Protein AF-I1BHI5-F1 (afdb_monomer_lite)

Organism: Rhizopus delemar (strain RA 99-880 / ATCC MYA-4621 / FGSC 9543 / NRRL 43880) (NCBI:txid246409)

Foldseek 3Di:
DLVVCVVPDPFPAKAWFWLDDPPDDLVPTPPDDDCVVVVDPPHPYYSVVVVVVVVPDPDDKDKDWDFDQPPPDDPDDDDDDRRTRTTMITTD

pLDDT: mean 70.93, std 18.88, range [28.53, 93.12]

Structure (mmCIF, N/CA/C/O backbone):
data_AF-I1BHI5-F1
#
_entry.id   AF-I1BHI5-F1
#
loop_
_atom_site.group_PDB
_atom_site.id
_atom_site.type_symbol
_atom_site.label_atom_id
_atom_site.label_alt_id
_atom_site.label_comp_id
_atom_site.label_asym_id
_atom_site.label_entity_id
_atom_site.label_seq_id
_atom_site.pdbx_PDB_ins_code
_atom_site.Cartn_x
_atom_site.Cartn_y
_atom_site.Cartn_z
_atom_site.occupancy
_atom_site.B_iso_or_equiv
_atom_site.auth_seq_id
_atom_site.auth_comp_id
_atom_site.auth_asym_id
_atom_site.auth_atom_id
_atom_site.pdbx_PDB_model_num
ATOM 1 N N . MET A 1 1 ? -3.855 -7.583 -13.563 1.00 72.31 1 MET A N 1
ATOM 2 C CA . MET A 1 1 ? -3.907 -8.149 -12.196 1.00 72.31 1 MET A CA 1
ATOM 3 C C . MET A 1 1 ? -4.953 -7.439 -11.345 1.00 72.31 1 MET A C 1
ATOM 5 O O . MET A 1 1 ? -5.901 -8.099 -10.948 1.00 72.31 1 MET A O 1
ATOM 9 N N . ILE A 1 2 ? -4.841 -6.118 -11.159 1.00 76.56 2 ILE A N 1
ATOM 10 C CA . ILE A 1 2 ? -5.765 -5.285 -10.359 1.00 76.56 2 ILE A CA 1
ATOM 11 C C . ILE A 1 2 ? -7.244 -5.519 -10.705 1.00 76.56 2 ILE A C 1
ATOM 13 O O . ILE A 1 2 ? -8.026 -5.839 -9.823 1.00 76.56 2 ILE A O 1
AT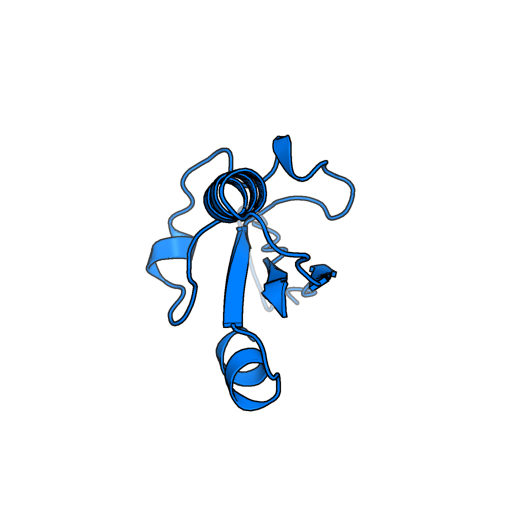OM 17 N N . ASN A 1 3 ? -7.616 -5.490 -11.990 1.00 80.81 3 ASN A N 1
ATOM 18 C CA . ASN A 1 3 ? -9.012 -5.716 -12.407 1.00 80.81 3 ASN A CA 1
ATOM 19 C C . ASN A 1 3 ? -9.559 -7.098 -12.011 1.00 80.81 3 ASN A C 1
ATOM 21 O O . ASN A 1 3 ? -10.719 -7.217 -11.629 1.00 80.81 3 ASN A O 1
ATOM 25 N N . ASN A 1 4 ? -8.724 -8.142 -12.076 1.00 78.50 4 ASN A N 1
ATOM 26 C CA . ASN A 1 4 ? -9.138 -9.486 -11.670 1.00 78.50 4 ASN A CA 1
ATOM 27 C C . ASN A 1 4 ? -9.335 -9.566 -10.155 1.00 78.50 4 ASN A C 1
ATOM 29 O O . ASN A 1 4 ? -10.251 -10.252 -9.711 1.00 78.50 4 ASN A O 1
ATOM 33 N N . LEU A 1 5 ? -8.504 -8.860 -9.388 1.00 73.31 5 LEU A N 1
ATOM 34 C CA . LEU A 1 5 ? -8.658 -8.726 -7.943 1.00 73.31 5 LEU A CA 1
ATOM 35 C C . LEU A 1 5 ? -9.954 -8.004 -7.594 1.00 73.31 5 LEU A C 1
ATOM 37 O O . LEU A 1 5 ? -10.822 -8.626 -6.997 1.00 73.31 5 LEU A O 1
ATOM 41 N N . ARG A 1 6 ? -10.191 -6.818 -8.161 1.00 78.38 6 ARG A N 1
ATOM 42 C CA . ARG A 1 6 ? -11.460 -6.078 -8.019 1.00 78.38 6 ARG A CA 1
ATOM 43 C C . ARG A 1 6 ? -12.683 -6.934 -8.300 1.00 78.38 6 ARG A C 1
ATOM 45 O O . ARG A 1 6 ? -13.662 -6.877 -7.571 1.00 78.38 6 ARG A O 1
ATOM 52 N N . SER A 1 7 ? -12.628 -7.747 -9.353 1.00 82.25 7 SER A N 1
ATOM 53 C CA . SER A 1 7 ? -13.760 -8.591 -9.741 1.00 82.25 7 SER A CA 1
ATOM 54 C C . SER A 1 7 ? -13.999 -9.801 -8.829 1.00 82.25 7 SER A C 1
ATOM 56 O O . SER A 1 7 ? -15.071 -10.399 -8.895 1.00 82.25 7 SER A O 1
ATOM 58 N N . ARG A 1 8 ? -13.006 -10.213 -8.030 1.00 80.31 8 ARG A N 1
ATOM 59 C CA . ARG A 1 8 ? -13.026 -11.476 -7.269 1.00 80.31 8 ARG A CA 1
ATOM 60 C C . ARG A 1 8 ? -12.862 -11.302 -5.762 1.00 80.31 8 ARG A C 1
ATOM 62 O O . ARG A 1 8 ? -13.131 -12.254 -5.032 1.00 80.31 8 ARG A O 1
ATOM 69 N N . SER A 1 9 ? -12.430 -10.138 -5.305 1.00 73.25 9 SER A N 1
ATOM 70 C CA . SER A 1 9 ? -12.340 -9.793 -3.891 1.00 73.25 9 SER A CA 1
ATOM 71 C C . SER A 1 9 ? -13.532 -8.971 -3.438 1.00 73.25 9 SER A C 1
ATOM 73 O O . SER A 1 9 ? -14.199 -8.310 -4.228 1.00 73.25 9 SER A O 1
ATOM 75 N N . LEU A 1 10 ? -13.699 -8.906 -2.122 1.00 78.38 10 LEU A N 1
ATOM 76 C CA . LEU A 1 10 ? -14.559 -7.936 -1.446 1.00 78.38 10 LEU A CA 1
ATOM 77 C C . LEU A 1 10 ? -13.785 -6.671 -1.033 1.00 78.38 10 LEU A C 1
ATOM 79 O O . LEU A 1 10 ? -14.104 -6.048 -0.029 1.00 78.38 10 LEU A O 1
ATOM 83 N N . GLU A 1 11 ? -12.721 -6.329 -1.759 1.00 75.50 11 GLU A N 1
ATOM 84 C CA . GLU A 1 11 ? -11.823 -5.229 -1.406 1.00 75.50 11 GLU A CA 1
ATOM 85 C C . GLU A 1 11 ? -12.515 -3.866 -1.482 1.00 75.50 11 GLU A C 1
ATOM 87 O O . GLU A 1 11 ? -13.123 -3.501 -2.491 1.00 75.50 11 GLU A O 1
ATOM 92 N N . THR A 1 12 ? -12.364 -3.077 -0.422 1.00 83.94 12 THR A N 1
ATOM 93 C CA . THR A 1 12 ? -12.879 -1.707 -0.396 1.00 83.94 12 THR A CA 1
ATOM 94 C C . THR A 1 12 ? -11.915 -0.776 -1.124 1.00 83.94 12 THR A C 1
ATOM 96 O O . THR A 1 12 ? -12.338 0.138 -1.835 1.00 83.94 12 THR A O 1
ATOM 99 N N . ARG A 1 13 ? -10.604 -1.005 -0.953 1.00 85.69 13 ARG A N 1
ATOM 100 C CA . ARG A 1 13 ? -9.541 -0.171 -1.522 1.00 85.69 13 ARG A CA 1
ATOM 101 C C . ARG A 1 13 ? -8.352 -0.996 -2.011 1.00 85.69 13 ARG A C 1
ATOM 103 O O . ARG A 1 13 ? -8.007 -2.012 -1.408 1.00 85.69 13 ARG A O 1
ATOM 110 N N . VAL A 1 14 ? -7.715 -0.518 -3.075 1.00 86.19 14 VAL A N 1
ATOM 111 C CA . VAL A 1 14 ? -6.574 -1.140 -3.748 1.00 86.19 14 VAL A CA 1
ATOM 112 C C . VAL A 1 14 ? -5.448 -0.134 -3.882 1.00 86.19 14 VAL A C 1
ATOM 114 O O . VAL A 1 14 ? -5.564 0.844 -4.617 1.00 86.19 14 VAL A O 1
ATOM 117 N N . TYR A 1 15 ? -4.332 -0.420 -3.226 1.00 87.31 15 TYR A N 1
ATOM 118 C CA . TYR A 1 15 ? -3.128 0.396 -3.302 1.00 87.31 15 TYR A CA 1
ATOM 119 C C . TYR A 1 15 ? -2.002 -0.375 -3.966 1.00 87.31 15 TYR A C 1
ATOM 121 O O . TYR A 1 15 ? -1.898 -1.594 -3.813 1.00 87.31 15 TYR A O 1
ATOM 129 N N . VAL A 1 16 ? -1.148 0.329 -4.705 1.00 83.81 16 VAL A N 1
ATOM 130 C CA . VAL A 1 16 ? -0.055 -0.299 -5.450 1.00 83.81 16 VAL A CA 1
ATOM 131 C C . VAL A 1 16 ? 1.286 0.287 -5.043 1.00 83.81 16 VAL A C 1
ATOM 133 O O . VAL A 1 16 ? 1.444 1.487 -4.854 1.00 83.81 16 VAL A O 1
ATOM 136 N N . SER A 1 17 ? 2.283 -0.580 -4.933 1.00 81.62 17 SER A N 1
ATOM 137 C CA . SER A 1 17 ? 3.679 -0.176 -4.911 1.00 81.62 17 SER A CA 1
ATOM 138 C C . SER A 1 17 ? 4.349 -0.606 -6.202 1.00 81.62 17 SER A C 1
ATOM 140 O O . SER A 1 17 ? 4.387 -1.800 -6.492 1.00 81.62 17 SER A O 1
ATOM 142 N N . ALA A 1 18 ? 4.880 0.348 -6.962 1.00 76.12 18 ALA A N 1
ATOM 143 C CA . ALA A 1 18 ? 5.733 0.063 -8.104 1.00 76.12 18 ALA A CA 1
ATOM 144 C C . ALA A 1 18 ? 7.201 -0.086 -7.675 1.00 76.12 18 ALA A C 1
ATOM 146 O O . ALA A 1 18 ? 7.695 0.650 -6.814 1.00 76.12 18 ALA A O 1
ATOM 147 N N . CYS A 1 19 ? 7.911 -1.012 -8.329 1.00 69.25 19 CYS A N 1
ATOM 148 C CA . CYS A 1 19 ? 9.378 -1.104 -8.331 1.00 69.25 19 CYS A CA 1
ATOM 149 C C . CYS A 1 19 ? 10.020 -1.164 -6.932 1.00 69.25 19 CYS A C 1
ATOM 151 O O . CYS A 1 19 ? 11.130 -0.670 -6.723 1.00 69.25 19 CYS A O 1
ATOM 153 N N . SER A 1 20 ? 9.323 -1.766 -5.969 1.00 70.25 20 SER A N 1
ATOM 154 C CA . SER A 1 20 ? 9.772 -1.894 -4.584 1.00 70.25 20 SER A CA 1
ATOM 155 C C . SER A 1 20 ? 9.904 -3.362 -4.226 1.00 70.25 20 SER A C 1
ATOM 157 O O . SER A 1 20 ? 8.999 -4.131 -4.522 1.00 70.25 20 SER A O 1
ATOM 159 N N . ARG A 1 21 ? 11.006 -3.739 -3.569 1.00 74.06 21 ARG A N 1
ATOM 160 C CA . ARG A 1 21 ? 11.219 -5.125 -3.136 1.00 74.06 21 ARG A CA 1
ATOM 161 C C . ARG A 1 21 ? 10.199 -5.492 -2.063 1.00 74.06 21 ARG A C 1
ATOM 163 O O . ARG A 1 21 ? 9.947 -4.686 -1.166 1.00 74.06 21 ARG A O 1
ATOM 170 N N . SER A 1 22 ? 9.709 -6.727 -2.069 1.00 71.44 22 SER A N 1
ATOM 171 C CA . SER A 1 22 ? 8.876 -7.255 -0.971 1.00 71.44 22 SER A CA 1
ATOM 172 C C . SER A 1 22 ? 9.548 -7.162 0.411 1.00 71.44 22 SER A C 1
ATOM 174 O O . SER A 1 22 ? 8.873 -7.046 1.430 1.00 71.44 22 SER A O 1
ATOM 176 N N . SER A 1 23 ? 10.885 -7.140 0.463 1.00 78.62 23 SER A N 1
ATOM 177 C CA . SER A 1 23 ? 11.658 -6.941 1.695 1.00 78.62 23 SER A CA 1
ATOM 178 C C . SER A 1 23 ? 11.765 -5.477 2.145 1.00 78.62 23 SER A C 1
ATOM 180 O O . SER A 1 23 ? 12.249 -5.217 3.242 1.00 78.62 23 SER A O 1
ATOM 182 N N . THR A 1 24 ? 11.391 -4.510 1.302 1.00 79.31 24 THR A N 1
ATOM 183 C CA . THR A 1 24 ? 11.446 -3.079 1.636 1.00 79.31 24 THR A CA 1
ATOM 184 C C . THR A 1 24 ? 10.289 -2.726 2.582 1.00 79.31 24 THR A C 1
ATOM 186 O O . THR A 1 24 ? 9.147 -3.088 2.278 1.00 79.31 24 THR A O 1
ATOM 189 N N . PRO A 1 25 ? 10.524 -2.015 3.702 1.00 84.81 25 PRO A N 1
ATOM 190 C CA . PRO A 1 25 ? 9.456 -1.555 4.594 1.00 84.81 25 PRO A CA 1
ATOM 191 C C . PRO A 1 25 ? 8.434 -0.670 3.870 1.00 84.81 25 PRO A C 1
ATOM 193 O O . PRO A 1 25 ? 8.816 0.128 3.018 1.00 84.81 25 PRO A O 1
ATOM 196 N N . PHE A 1 26 ? 7.143 -0.759 4.216 1.00 83.88 26 PHE A N 1
ATOM 197 C CA . PHE A 1 26 ? 6.076 0.005 3.542 1.00 83.88 26 PHE A CA 1
ATOM 198 C C . PHE A 1 26 ? 6.321 1.518 3.524 1.00 83.88 26 PHE A C 1
ATOM 200 O O . PHE A 1 26 ? 6.018 2.176 2.536 1.00 83.88 26 PHE A O 1
ATOM 207 N N . GLN A 1 27 ? 6.912 2.059 4.586 1.00 86.75 27 GLN A N 1
ATOM 208 C CA . GLN A 1 27 ? 7.243 3.477 4.727 1.00 86.75 27 GLN A CA 1
ATOM 209 C C . GLN A 1 27 ? 8.218 3.963 3.648 1.00 86.75 27 GLN A C 1
ATOM 211 O O . GLN A 1 27 ? 8.184 5.129 3.267 1.00 86.75 27 GLN A O 1
ATOM 216 N N . GLU A 1 28 ? 9.063 3.066 3.140 1.00 84.38 28 GLU A N 1
ATOM 217 C CA . GLU A 1 28 ? 10.082 3.360 2.132 1.00 84.38 28 GLU A CA 1
ATOM 218 C C . GLU A 1 28 ? 9.607 3.060 0.699 1.00 84.38 28 GLU A C 1
ATOM 220 O O . GLU A 1 28 ? 10.307 3.352 -0.272 1.00 84.38 28 GLU A O 1
ATOM 225 N N . ARG A 1 29 ? 8.412 2.477 0.545 1.00 83.50 29 ARG A N 1
ATOM 226 C CA . ARG A 1 29 ? 7.825 2.115 -0.750 1.00 83.50 29 ARG A CA 1
ATOM 227 C C . ARG A 1 29 ? 7.088 3.299 -1.377 1.00 83.50 29 ARG A C 1
ATOM 229 O O . ARG A 1 29 ? 6.455 4.078 -0.676 1.00 83.50 29 ARG A O 1
ATOM 236 N N . GLY A 1 30 ? 7.115 3.421 -2.705 1.00 73.69 30 GLY A N 1
ATOM 237 C CA . GLY A 1 30 ? 6.356 4.469 -3.410 1.00 73.69 30 GLY A CA 1
ATOM 238 C C . GLY A 1 30 ? 6.890 5.898 -3.224 1.00 73.69 30 GLY A C 1
ATOM 239 O O . GLY A 1 30 ? 6.196 6.853 -3.523 1.00 73.69 30 GLY A O 1
ATOM 240 N N . LEU A 1 31 ? 8.137 6.075 -2.770 1.00 73.50 31 LEU A N 1
ATOM 241 C CA . LEU A 1 31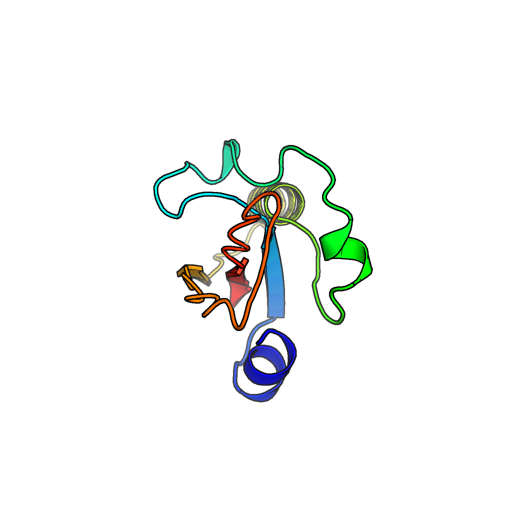 ? 8.741 7.405 -2.573 1.00 73.50 31 LEU A CA 1
ATOM 242 C C . LEU A 1 31 ? 9.064 8.163 -3.876 1.00 73.50 31 LEU A C 1
ATOM 244 O O . LEU A 1 31 ? 9.514 9.307 -3.832 1.00 73.50 31 LEU A O 1
ATOM 248 N N . LYS A 1 32 ? 8.897 7.528 -5.038 1.00 70.50 32 LYS A N 1
ATOM 249 C CA . LYS A 1 32 ? 9.144 8.131 -6.349 1.00 70.50 32 LYS A CA 1
ATOM 250 C C . LYS A 1 32 ? 7.897 7.982 -7.204 1.00 70.50 32 LYS A C 1
ATOM 252 O O . LYS A 1 32 ? 7.395 6.867 -7.348 1.00 70.50 32 LYS A O 1
ATOM 257 N N . ASN A 1 33 ? 7.472 9.083 -7.821 1.00 67.25 33 ASN A N 1
ATOM 258 C CA . ASN A 1 33 ? 6.460 9.041 -8.868 1.00 67.25 33 ASN A CA 1
ATOM 259 C C . ASN A 1 33 ? 6.990 8.178 -10.008 1.00 67.25 33 ASN A C 1
ATOM 261 O O . ASN A 1 33 ? 8.069 8.433 -10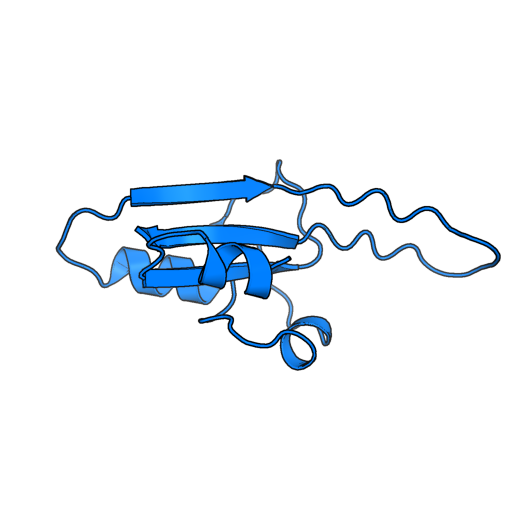.547 1.00 67.25 33 ASN A O 1
ATOM 265 N N . HIS A 1 34 ? 6.244 7.131 -10.324 1.00 72.31 34 HIS A N 1
ATOM 266 C CA . HIS A 1 34 ? 6.572 6.209 -11.390 1.00 72.31 34 HIS A CA 1
ATOM 267 C C . HIS A 1 34 ? 5.479 6.329 -12.446 1.00 72.31 34 HIS A C 1
ATOM 269 O O . HIS A 1 34 ? 4.307 6.174 -12.117 1.00 72.31 34 HIS A O 1
ATOM 275 N N . GLU A 1 35 ? 5.861 6.576 -13.700 1.00 77.00 35 GLU A N 1
ATOM 276 C CA . GLU A 1 35 ? 4.936 6.780 -14.837 1.00 77.00 35 GLU A CA 1
ATOM 277 C C . GLU A 1 35 ? 3.928 5.628 -14.984 1.00 77.00 35 GLU A C 1
ATOM 279 O O . GLU A 1 35 ? 2.804 5.807 -15.432 1.00 77.00 35 GLU A O 1
ATOM 284 N N . ILE A 1 36 ? 4.301 4.443 -14.494 1.00 76.62 36 ILE A N 1
ATOM 285 C CA . ILE A 1 36 ? 3.431 3.268 -14.447 1.00 76.62 36 ILE A CA 1
ATOM 286 C C . ILE A 1 36 ? 2.112 3.507 -13.704 1.00 76.62 36 ILE A C 1
ATOM 288 O O . ILE A 1 36 ? 1.124 2.872 -14.046 1.00 76.62 36 ILE A O 1
ATOM 292 N N . TYR A 1 37 ? 2.057 4.387 -12.698 1.00 78.69 37 TYR A N 1
ATOM 293 C CA . TYR A 1 37 ? 0.807 4.641 -11.979 1.00 78.69 37 TYR A CA 1
ATOM 294 C C . TYR A 1 37 ? -0.244 5.298 -12.878 1.00 78.69 37 TYR A C 1
ATOM 296 O O . TYR A 1 37 ? -1.424 5.000 -12.719 1.00 78.69 37 TYR A O 1
ATOM 304 N N . ASP A 1 38 ? 0.179 6.099 -13.861 1.00 81.25 38 ASP A N 1
ATOM 305 C CA . ASP A 1 38 ? -0.719 6.716 -14.843 1.00 81.25 38 ASP A CA 1
ATOM 306 C C . ASP A 1 38 ? -1.304 5.673 -15.813 1.00 81.25 38 ASP A C 1
ATOM 308 O O . ASP A 1 38 ? -2.397 5.845 -16.353 1.00 81.25 38 ASP A O 1
ATOM 312 N N . GLU A 1 39 ? -0.601 4.556 -16.009 1.00 80.94 39 GLU A N 1
ATOM 313 C CA . GLU A 1 39 ? -1.044 3.432 -16.842 1.00 80.94 39 GLU A CA 1
ATOM 314 C C . GLU A 1 39 ? -1.964 2.454 -16.087 1.00 80.94 39 GLU A C 1
ATOM 316 O O . GLU A 1 39 ? -2.658 1.634 -16.701 1.00 80.94 39 GLU A O 1
ATOM 321 N N . LEU A 1 40 ? -1.989 2.512 -14.750 1.00 80.75 40 LEU A N 1
ATOM 322 C CA . LEU A 1 40 ? -2.804 1.631 -13.918 1.00 80.75 40 LEU A CA 1
ATOM 323 C C . LEU A 1 40 ? -4.203 2.218 -13.705 1.00 80.75 40 LEU A C 1
ATOM 325 O O . LEU A 1 40 ? -4.396 3.251 -13.074 1.00 80.75 40 LEU A O 1
ATOM 329 N N . SER A 1 41 ? -5.216 1.489 -14.168 1.00 82.00 41 SER A N 1
ATOM 330 C CA . SER A 1 41 ? -6.620 1.786 -13.872 1.00 82.00 41 SER A CA 1
ATOM 331 C C . SER A 1 41 ? -7.106 1.032 -12.630 1.00 82.00 41 SER A C 1
ATOM 333 O O . SER A 1 41 ? -6.602 -0.042 -12.295 1.00 82.00 41 SER A O 1
ATOM 335 N N . ASN A 1 42 ? -8.133 1.579 -11.970 1.00 85.75 42 ASN A N 1
ATOM 336 C CA . ASN A 1 42 ? -8.823 0.979 -10.819 1.00 85.75 42 ASN A CA 1
ATOM 337 C C . ASN A 1 42 ? -7.974 0.818 -9.542 1.00 85.75 42 ASN A C 1
ATOM 339 O O . ASN A 1 42 ? -8.241 -0.074 -8.729 1.00 85.75 42 ASN A O 1
ATOM 343 N N . ILE A 1 43 ? -6.994 1.700 -9.339 1.00 86.44 43 ILE A N 1
ATOM 344 C CA . ILE A 1 43 ? -6.240 1.844 -8.084 1.00 86.44 43 ILE A CA 1
ATOM 345 C C . ILE A 1 43 ? -6.747 3.058 -7.291 1.00 86.44 43 ILE A C 1
ATOM 347 O O . ILE A 1 43 ? -7.203 4.033 -7.881 1.00 86.44 43 ILE A O 1
ATOM 351 N N . ASP A 1 44 ? -6.673 3.000 -5.962 1.00 88.62 44 ASP A N 1
ATOM 352 C CA . ASP A 1 44 ? -7.036 4.096 -5.047 1.00 88.62 44 ASP A CA 1
ATOM 353 C C . ASP A 1 44 ? -5.841 4.982 -4.666 1.00 88.62 44 ASP A C 1
ATOM 355 O O . ASP A 1 44 ? -6.022 6.029 -4.044 1.00 88.62 44 ASP A O 1
ATOM 359 N N . GLY A 1 45 ? -4.623 4.562 -5.010 1.00 87.81 45 GLY A N 1
ATOM 360 C CA . GLY A 1 45 ? -3.397 5.319 -4.779 1.00 87.81 45 GLY A CA 1
ATOM 361 C C . GLY A 1 45 ? -2.169 4.427 -4.657 1.00 87.81 45 GLY A C 1
ATOM 362 O O . GLY A 1 45 ? -2.230 3.210 -4.877 1.00 87.81 45 GLY A O 1
ATOM 363 N N . ASP A 1 46 ? -1.054 5.040 -4.277 1.00 87.06 46 ASP A N 1
ATOM 364 C CA . ASP A 1 46 ? 0.185 4.333 -4.008 1.00 87.06 46 ASP A CA 1
ATOM 365 C C . ASP A 1 46 ? 0.303 3.883 -2.533 1.00 87.06 46 ASP A C 1
ATOM 367 O O . ASP A 1 46 ? -0.638 3.947 -1.733 1.00 87.06 46 ASP A O 1
ATOM 371 N N . THR A 1 47 ? 1.479 3.379 -2.152 1.00 86.75 47 THR A N 1
ATOM 372 C CA . THR A 1 47 ? 1.737 2.930 -0.773 1.00 86.75 47 THR A CA 1
ATOM 373 C C . THR A 1 47 ? 1.730 4.070 0.254 1.00 86.75 47 THR A C 1
ATOM 375 O O . THR A 1 47 ? 1.335 3.863 1.398 1.00 86.75 47 THR A O 1
ATOM 378 N N . GLN A 1 48 ? 2.134 5.279 -0.120 1.00 88.38 48 GLN A N 1
ATOM 379 C CA . GLN A 1 48 ? 2.072 6.461 0.736 1.00 88.38 48 GLN A CA 1
ATOM 380 C C . GLN A 1 48 ? 0.623 6.909 0.945 1.00 88.38 48 GLN A C 1
A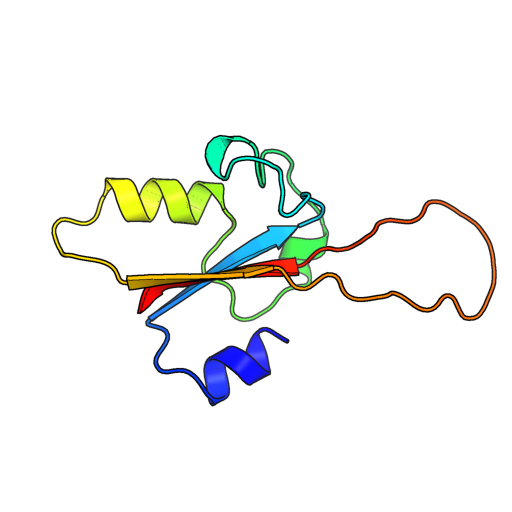TOM 382 O O . GLN A 1 48 ? 0.253 7.247 2.072 1.00 88.38 48 GLN A O 1
ATOM 387 N N . GLU A 1 49 ? -0.232 6.857 -0.081 1.00 89.81 49 GLU A N 1
ATOM 388 C CA . GLU A 1 49 ? -1.676 7.076 0.106 1.00 89.81 49 GLU A CA 1
ATOM 389 C C . GLU A 1 49 ? -2.307 6.032 1.028 1.00 89.81 49 GLU A C 1
ATOM 391 O O . GLU A 1 49 ? -3.116 6.388 1.888 1.00 89.81 49 GLU A O 1
ATOM 396 N N . MET A 1 50 ? -1.909 4.764 0.907 1.00 90.19 50 MET A N 1
ATOM 397 C CA . MET A 1 50 ? -2.346 3.707 1.821 1.00 90.19 50 MET A CA 1
ATOM 398 C C . MET A 1 50 ? -1.969 4.028 3.271 1.00 90.19 50 MET A C 1
ATOM 400 O O . MET A 1 50 ? -2.810 3.937 4.163 1.00 90.19 50 MET A O 1
ATOM 404 N N . LEU A 1 51 ? -0.717 4.425 3.521 1.00 90.81 51 LEU A N 1
ATOM 405 C CA . LEU A 1 51 ? -0.248 4.764 4.867 1.00 90.81 51 LEU A CA 1
ATOM 406 C C . LEU A 1 51 ? -1.011 5.960 5.447 1.00 90.81 51 LEU A C 1
ATOM 408 O O . LEU A 1 51 ? -1.436 5.905 6.601 1.00 90.81 51 LEU A O 1
ATOM 412 N N . LYS A 1 52 ? -1.251 7.003 4.641 1.00 92.50 52 LYS A N 1
ATOM 413 C CA . LYS A 1 52 ? -2.087 8.150 5.040 1.00 92.50 52 LYS A CA 1
ATOM 414 C C . LYS A 1 52 ? -3.507 7.701 5.395 1.00 92.50 52 LYS A C 1
ATOM 416 O O . LYS A 1 52 ? -4.055 8.143 6.402 1.00 92.50 52 LYS A O 1
ATOM 421 N N . TYR A 1 53 ? -4.096 6.806 4.600 1.00 91.00 53 TYR A N 1
ATOM 422 C CA . TYR A 1 53 ? -5.425 6.264 4.873 1.00 91.00 53 TYR A CA 1
ATOM 423 C C . TYR A 1 53 ? -5.455 5.488 6.195 1.00 91.00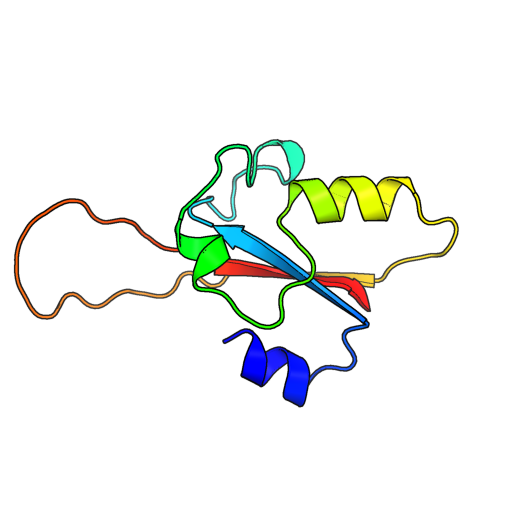 53 TYR A C 1
ATOM 425 O O . TYR A 1 53 ? -6.279 5.804 7.053 1.00 91.00 53 TYR A O 1
ATOM 433 N N . LEU A 1 54 ? -4.522 4.553 6.398 1.00 89.81 54 LEU A N 1
ATOM 434 C CA . LEU A 1 54 ? -4.413 3.748 7.621 1.00 89.81 54 LEU A CA 1
ATOM 435 C C . LEU A 1 54 ? -4.220 4.606 8.881 1.00 89.81 54 LEU A C 1
ATOM 437 O O . LEU A 1 54 ? -4.730 4.262 9.940 1.00 89.81 54 LEU A O 1
ATOM 441 N N . GLN A 1 55 ? -3.528 5.741 8.770 1.00 91.56 55 GLN A N 1
ATOM 442 C CA . GLN A 1 55 ? -3.383 6.699 9.873 1.00 91.56 55 GLN A CA 1
ATOM 443 C C . GLN A 1 55 ? -4.661 7.504 10.154 1.00 91.56 55 GLN A C 1
ATOM 445 O O . GLN A 1 55 ? -4.836 8.016 11.259 1.00 91.56 55 GLN A O 1
ATOM 450 N N . SER A 1 56 ? -5.537 7.660 9.159 1.00 93.12 56 SER A N 1
ATOM 451 C CA . SER A 1 56 ? -6.745 8.489 9.253 1.00 93.12 56 SER A CA 1
ATOM 452 C C . SER A 1 56 ? -7.979 7.738 9.763 1.00 93.12 56 SER A C 1
ATOM 454 O O . SER A 1 56 ? -8.892 8.346 10.329 1.00 93.12 56 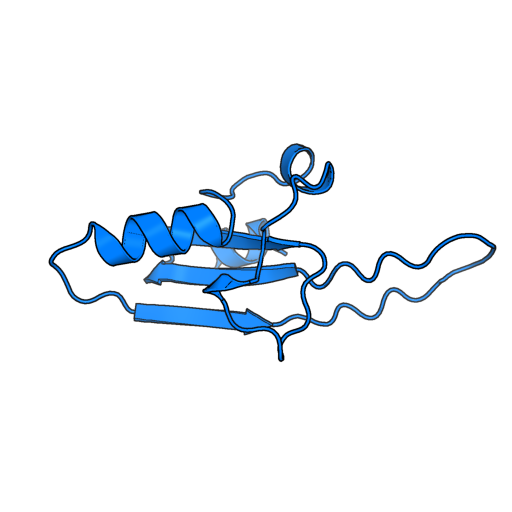SER A O 1
ATOM 456 N N . VAL A 1 57 ? -8.031 6.422 9.550 1.00 90.75 57 VAL A N 1
ATOM 457 C CA . VAL A 1 57 ? -9.174 5.585 9.923 1.00 90.75 57 VAL A CA 1
ATOM 458 C C . VAL A 1 57 ? -9.206 5.298 11.421 1.00 90.75 57 VAL A C 1
ATOM 460 O O . VAL A 1 57 ? -8.183 5.172 12.082 1.00 90.75 57 VAL A O 1
ATOM 463 N N . LYS A 1 58 ? -10.424 5.197 11.961 1.00 92.62 58 LYS A N 1
ATOM 464 C CA . LYS A 1 58 ? -10.686 4.912 13.385 1.00 92.62 58 LYS A CA 1
ATOM 465 C C . LYS A 1 58 ? -11.313 3.537 13.626 1.00 92.62 58 LYS A C 1
ATOM 467 O O . LYS A 1 58 ? -11.759 3.262 14.734 1.00 92.62 58 LYS A O 1
ATOM 472 N N . HIS A 1 59 ? -11.422 2.729 12.578 1.00 87.56 59 HIS A N 1
ATOM 473 C CA . HIS A 1 59 ? -11.941 1.367 12.630 1.00 87.56 59 HIS A CA 1
ATOM 474 C C . HIS A 1 59 ? -10.823 0.391 12.281 1.00 87.56 59 HIS A C 1
ATOM 476 O O . HIS A 1 59 ? -9.836 0.779 11.653 1.00 87.56 59 HIS A O 1
ATOM 482 N N . ASP A 1 60 ? -10.997 -0.862 12.685 1.00 86.06 60 ASP A N 1
ATOM 483 C CA . ASP A 1 60 ? -10.071 -1.927 12.327 1.00 86.06 60 ASP A CA 1
ATOM 484 C C . ASP A 1 60 ? -10.092 -2.145 10.816 1.00 86.06 60 ASP A C 1
ATOM 486 O O . ASP A 1 60 ? -11.156 -2.205 10.200 1.00 86.06 60 ASP A O 1
ATOM 490 N N . VAL A 1 61 ? -8.905 -2.264 10.229 1.00 84.44 61 VAL A N 1
ATOM 491 C CA . VAL A 1 61 ? -8.735 -2.500 8.796 1.00 84.44 61 VAL A CA 1
ATOM 492 C C . VAL A 1 61 ? -8.012 -3.818 8.590 1.00 84.44 61 VAL A C 1
ATOM 494 O O . VAL A 1 61 ? -6.962 -4.059 9.191 1.00 84.44 61 VAL A O 1
ATOM 497 N N . CYS A 1 62 ? -8.546 -4.668 7.715 1.00 83.81 62 CYS A N 1
ATOM 498 C CA . CYS A 1 62 ? -7.883 -5.906 7.341 1.00 83.81 62 CYS A CA 1
ATOM 499 C C . CYS A 1 62 ? -6.945 -5.648 6.153 1.00 83.81 62 CYS A C 1
ATOM 501 O O . CYS A 1 62 ? -7.376 -5.473 5.015 1.00 83.81 62 CYS A O 1
ATOM 503 N N . LEU A 1 63 ? -5.642 -5.610 6.440 1.00 83.00 63 LEU A N 1
ATOM 504 C CA . LEU A 1 63 ? -4.582 -5.407 5.455 1.00 83.00 63 LEU A CA 1
ATOM 505 C C . LEU A 1 63 ? -4.140 -6.743 4.846 1.00 83.00 63 LEU A C 1
ATOM 507 O O . LEU A 1 63 ? -3.584 -7.589 5.547 1.00 83.00 63 LEU A O 1
ATOM 511 N N . VAL A 1 64 ? -4.306 -6.910 3.535 1.00 79.25 64 VAL A N 1
ATOM 512 C CA . VAL A 1 64 ? -3.788 -8.064 2.789 1.00 79.25 64 VAL A CA 1
ATOM 513 C C . VAL A 1 64 ? -2.763 -7.578 1.769 1.00 79.25 64 VAL A C 1
ATOM 515 O O . VAL A 1 64 ? -3.112 -6.936 0.785 1.00 79.25 64 VAL A O 1
ATOM 518 N N . SER A 1 65 ? -1.485 -7.886 1.990 1.00 77.81 65 SER A N 1
ATOM 519 C CA . SER A 1 65 ? -0.415 -7.594 1.028 1.00 77.81 65 SER A CA 1
ATOM 520 C C . SER A 1 65 ? -0.230 -8.770 0.079 1.00 77.81 65 SER A C 1
ATOM 522 O O . SER A 1 65 ? 0.010 -9.893 0.523 1.00 77.81 65 SER A O 1
ATOM 524 N N . LEU A 1 66 ? -0.319 -8.516 -1.223 1.00 75.88 66 LEU A N 1
ATOM 525 C CA . LEU A 1 66 ? 0.081 -9.456 -2.260 1.00 75.88 66 LEU A CA 1
ATOM 526 C C . LEU A 1 66 ? 1.363 -8.955 -2.902 1.00 75.88 66 LEU A C 1
ATOM 528 O O . LEU A 1 66 ? 1.340 -8.045 -3.733 1.00 75.88 66 LEU A O 1
ATOM 532 N N . ASP A 1 67 ? 2.475 -9.580 -2.536 1.00 71.00 67 ASP A N 1
ATOM 533 C CA . ASP A 1 67 ? 3.742 -9.338 -3.201 1.00 71.00 67 ASP A CA 1
ATOM 534 C C . ASP A 1 67 ? 3.852 -10.279 -4.413 1.00 71.00 67 ASP A C 1
ATOM 536 O O . ASP A 1 67 ? 4.111 -11.478 -4.280 1.00 71.00 67 ASP A O 1
ATOM 540 N N . PHE A 1 68 ? 3.582 -9.755 -5.614 1.00 63.78 68 PHE A N 1
ATOM 541 C CA . PHE A 1 68 ? 3.695 -10.519 -6.855 1.00 63.78 68 PHE A CA 1
ATOM 542 C C . PHE A 1 68 ? 5.003 -10.173 -7.569 1.00 63.78 68 PHE A C 1
ATOM 544 O O . PHE A 1 68 ? 5.114 -9.157 -8.260 1.00 63.78 68 PHE A O 1
ATOM 551 N N . ALA A 1 69 ? 5.988 -11.064 -7.455 1.00 53.78 69 ALA A N 1
ATOM 552 C CA . ALA A 1 69 ? 7.172 -11.051 -8.303 1.00 53.78 69 ALA A CA 1
ATOM 553 C C . ALA A 1 69 ? 6.802 -11.618 -9.682 1.00 53.78 69 ALA A C 1
ATOM 555 O O . ALA A 1 69 ? 7.000 -12.800 -9.969 1.00 53.78 69 ALA A O 1
ATOM 556 N N . GLY A 1 70 ? 6.207 -10.787 -10.537 1.00 49.59 70 GLY A N 1
ATOM 557 C CA . GLY A 1 70 ? 5.985 -11.153 -11.929 1.00 49.59 70 GLY A CA 1
ATOM 558 C C . GLY A 1 70 ? 7.327 -11.423 -12.603 1.00 49.59 70 GLY A C 1
ATOM 559 O O . GLY A 1 70 ? 8.085 -10.492 -12.865 1.00 49.59 70 GLY A O 1
ATOM 560 N N . LEU A 1 71 ? 7.634 -12.691 -12.887 1.00 42.56 71 LEU A N 1
ATOM 561 C CA . LEU A 1 71 ? 8.737 -13.049 -13.773 1.00 42.56 71 LEU A CA 1
ATOM 562 C C . LEU A 1 71 ? 8.425 -12.469 -15.157 1.00 42.56 71 LEU A C 1
ATOM 564 O O . LEU A 1 71 ? 7.662 -13.051 -15.927 1.00 42.56 71 LEU A O 1
ATOM 568 N N . SER A 1 72 ? 8.996 -11.311 -15.485 1.00 45.88 72 SER A N 1
ATOM 569 C CA . SER A 1 72 ? 8.992 -10.809 -16.854 1.00 45.88 72 SER A CA 1
ATOM 570 C C . SER A 1 72 ? 9.957 -11.669 -17.672 1.00 45.88 72 SER A C 1
ATOM 572 O O . SER A 1 72 ? 11.172 -11.470 -17.685 1.00 45.88 72 SER A O 1
ATOM 574 N N . SER A 1 73 ? 9.435 -12.693 -18.347 1.00 35.28 73 SER A N 1
ATOM 575 C CA . SER A 1 73 ? 10.227 -13.429 -19.328 1.00 35.28 73 SER A CA 1
ATOM 576 C C . SER A 1 73 ? 10.485 -12.509 -20.520 1.00 35.28 73 SER A C 1
ATOM 578 O O . SER A 1 73 ? 9.593 -12.271 -21.336 1.00 35.28 73 SER A O 1
ATOM 580 N N . ARG A 1 74 ? 11.708 -11.974 -20.621 1.00 41.12 74 ARG A N 1
ATOM 581 C CA . ARG A 1 74 ? 12.187 -11.295 -21.830 1.00 41.12 74 ARG A CA 1
ATOM 582 C C . ARG A 1 74 ? 12.077 -12.257 -23.014 1.00 41.12 74 ARG A C 1
ATOM 584 O O . ARG A 1 74 ? 12.870 -13.189 -23.110 1.00 41.12 74 ARG A O 1
ATOM 591 N N . SER A 1 75 ? 11.193 -11.980 -23.967 1.00 46.72 75 SER A N 1
ATOM 592 C CA . SER A 1 75 ? 11.461 -12.346 -25.357 1.00 46.72 75 SER A CA 1
ATOM 593 C C . SER A 1 75 ? 12.161 -11.157 -26.024 1.00 46.72 75 SER A C 1
ATOM 595 O O . SER A 1 75 ? 11.544 -10.262 -26.573 1.00 46.72 75 SER A O 1
ATOM 597 N N . HIS A 1 76 ? 13.493 -11.189 -25.925 1.00 38.22 76 HIS A N 1
ATOM 598 C CA . HIS A 1 76 ? 14.473 -10.452 -26.730 1.00 38.22 76 HIS A CA 1
ATOM 599 C C . HIS A 1 76 ? 14.745 -8.943 -26.472 1.00 38.22 76 HIS A C 1
ATOM 601 O O . HIS A 1 76 ? 13.918 -8.075 -26.693 1.00 38.22 76 HIS A O 1
ATOM 607 N N . GLN A 1 77 ? 16.021 -8.700 -26.116 1.00 34.94 77 GLN A N 1
ATOM 608 C CA . GLN A 1 77 ? 16.876 -7.521 -26.374 1.00 34.94 77 GLN A CA 1
ATOM 609 C C . GLN A 1 77 ? 16.750 -6.254 -25.485 1.00 34.94 77 GLN A C 1
ATOM 611 O O . GLN A 1 77 ? 15.755 -5.552 -25.484 1.00 34.94 77 GLN A O 1
ATOM 616 N N . THR A 1 78 ? 17.837 -6.006 -24.716 1.00 38.28 78 THR A N 1
ATOM 617 C CA . THR A 1 78 ? 18.476 -4.701 -24.364 1.00 38.28 78 THR A CA 1
ATOM 618 C C . THR A 1 78 ? 17.559 -3.462 -24.286 1.00 38.28 78 THR A C 1
ATOM 620 O O . THR A 1 78 ? 17.094 -3.013 -25.317 1.00 38.28 78 THR A O 1
ATOM 623 N N . GLN A 1 79 ? 17.290 -2.790 -23.160 1.00 34.56 79 GLN A N 1
ATOM 624 C CA . GLN A 1 79 ? 18.146 -2.229 -22.100 1.00 34.56 79 GLN A CA 1
ATOM 625 C C . GLN A 1 79 ? 17.285 -1.997 -20.829 1.00 34.56 79 GLN A C 1
ATOM 627 O O . GLN A 1 79 ? 16.078 -1.834 -20.928 1.00 34.56 79 GLN A O 1
ATOM 632 N N . THR A 1 80 ? 17.920 -2.010 -19.649 1.00 31.00 80 THR A N 1
ATOM 633 C CA . THR A 1 80 ? 17.363 -1.654 -18.318 1.00 31.00 80 THR A CA 1
ATOM 634 C C . THR A 1 80 ? 16.134 -2.458 -17.851 1.00 31.00 80 THR A C 1
ATOM 636 O O . THR A 1 80 ? 14.989 -2.111 -18.111 1.00 31.00 80 THR A O 1
ATOM 639 N N . SER A 1 81 ? 16.364 -3.551 -17.108 1.00 28.53 81 SER A N 1
ATOM 640 C CA . SER A 1 81 ? 15.288 -4.281 -16.415 1.00 28.53 81 SER A CA 1
ATOM 641 C C . SER A 1 81 ? 14.630 -3.394 -15.352 1.00 28.53 81 SER A C 1
ATOM 643 O O . SER A 1 81 ? 15.167 -3.260 -14.255 1.00 28.53 81 SER A O 1
ATOM 645 N N . ALA A 1 82 ? 13.456 -2.840 -15.643 1.00 31.14 82 ALA A N 1
ATOM 646 C CA . ALA A 1 82 ? 12.503 -2.470 -14.607 1.00 31.14 82 ALA A CA 1
ATOM 647 C C . ALA A 1 82 ? 11.750 -3.747 -14.207 1.00 31.14 82 ALA A C 1
ATOM 649 O O . ALA A 1 82 ? 10.836 -4.197 -14.897 1.00 31.14 82 ALA A O 1
ATOM 650 N N . THR A 1 83 ? 12.189 -4.394 -13.128 1.00 31.42 83 THR A N 1
ATOM 651 C CA . THR A 1 83 ? 11.366 -5.402 -12.459 1.00 31.42 83 THR A CA 1
ATOM 652 C C . THR A 1 83 ? 10.186 -4.661 -11.846 1.00 31.42 83 THR A C 1
ATOM 654 O O . THR A 1 83 ? 10.333 -3.985 -10.829 1.00 31.42 83 THR A O 1
ATOM 657 N N . ILE A 1 84 ? 9.024 -4.746 -12.486 1.00 35.62 84 ILE A N 1
ATOM 658 C CA . ILE A 1 84 ? 7.790 -4.216 -11.923 1.00 35.62 84 ILE A CA 1
ATOM 659 C C . ILE A 1 84 ? 7.261 -5.280 -10.954 1.00 35.62 84 ILE A C 1
ATOM 661 O O . ILE A 1 84 ? 6.467 -6.144 -11.321 1.00 35.62 84 ILE A O 1
ATOM 665 N N . GLU A 1 85 ? 7.739 -5.245 -9.711 1.00 39.12 85 GLU A N 1
ATOM 666 C CA . GLU A 1 85 ? 7.003 -5.847 -8.597 1.00 39.12 85 GLU A CA 1
ATOM 667 C C . GLU A 1 85 ? 5.781 -4.957 -8.360 1.00 39.12 85 GLU A C 1
ATOM 669 O O . GLU A 1 85 ? 5.923 -3.822 -7.908 1.00 39.12 85 GLU A O 1
ATOM 674 N N . ILE A 1 86 ? 4.597 -5.434 -8.757 1.00 44.50 86 ILE A N 1
ATOM 675 C CA . ILE A 1 86 ? 3.322 -4.799 -8.407 1.00 44.50 86 ILE A CA 1
ATOM 676 C C . ILE A 1 86 ? 2.907 -5.420 -7.081 1.00 44.50 86 ILE A C 1
ATOM 678 O O . ILE A 1 86 ? 2.195 -6.425 -7.052 1.00 44.50 86 ILE A O 1
ATOM 682 N N . ASN A 1 87 ? 3.369 -4.837 -5.978 1.00 49.84 87 ASN A N 1
ATOM 683 C CA . ASN A 1 87 ? 2.889 -5.245 -4.664 1.00 49.84 87 ASN A CA 1
ATOM 684 C C . ASN A 1 87 ? 1.536 -4.569 -4.470 1.00 49.84 87 ASN A C 1
ATOM 686 O O . ASN A 1 87 ? 1.461 -3.344 -4.349 1.00 49.84 87 ASN A O 1
ATOM 690 N N . THR A 1 88 ? 0.464 -5.353 -4.559 1.00 51.09 88 THR A N 1
ATOM 691 C CA . THR A 1 88 ? -0.892 -4.828 -4.390 1.00 51.09 88 THR A CA 1
ATOM 692 C C . THR A 1 88 ? -1.317 -5.066 -2.962 1.00 51.09 88 THR A C 1
ATOM 694 O O . THR A 1 88 ? -1.306 -6.200 -2.490 1.00 51.09 88 THR A O 1
ATOM 697 N N . VAL A 1 89 ? -1.670 -3.992 -2.274 1.00 50.84 89 VAL A N 1
ATOM 698 C CA . VAL A 1 89 ? -2.099 -4.044 -0.888 1.00 50.84 89 VAL A CA 1
ATOM 699 C C . VAL A 1 89 ? -3.594 -3.747 -0.837 1.00 50.84 89 VAL A C 1
ATOM 701 O O . VAL A 1 89 ? -4.046 -2.680 -1.257 1.00 50.84 89 VAL A O 1
ATOM 704 N N . PHE A 1 90 ? -4.357 -4.728 -0.366 1.00 51.78 90 PHE A N 1
ATOM 705 C CA . PHE A 1 90 ? -5.806 -4.679 -0.224 1.00 51.78 90 PHE A CA 1
ATOM 706 C C . PHE A 1 90 ? -6.180 -4.293 1.192 1.00 51.78 90 PHE A C 1
ATOM 708 O O . PHE A 1 90 ? -5.572 -4.767 2.154 1.00 51.78 90 PHE A O 1
ATOM 715 N N . LEU A 1 91 ? -7.217 -3.468 1.294 1.00 46.97 91 LEU A N 1
ATOM 716 C CA . LEU A 1 91 ? -7.916 -3.200 2.542 1.00 46.97 91 LEU A CA 1
ATOM 717 C C . LEU A 1 91 ? -9.327 -3.777 2.407 1.00 46.97 91 LEU A C 1
ATOM 719 O O . LEU A 1 91 ? -10.109 -3.304 1.572 1.00 46.97 91 LEU A O 1
ATOM 723 N N . LEU A 1 92 ? -9.605 -4.831 3.177 1.00 42.31 92 LEU A N 1
ATOM 724 C CA . LEU A 1 92 ? -10.955 -5.340 3.425 1.00 42.31 92 LEU A CA 1
ATOM 725 C C . LEU A 1 92 ? -11.579 -4.535 4.568 1.00 42.31 92 LEU A C 1
ATOM 727 O O . LEU A 1 92 ? -10.924 -4.433 5.636 1.00 42.31 92 LEU A O 1
#

Secondary structure (DSSP, 8-state):
-HHHHHHHS--SEEEEE-S--TTS-GGGTT-S--THHHH--S--EEHHHHHHHHHH--S---EEEEEE-------S--S------EEEEEE-

Sequence (92 aa):
MINNLRSRSLETRVYVSACSRSSTPFQERGLKNHEIYDELSNIDGDTQEMLKYLQSVKHDVCLVSLDFAGLSSRSHQTQTSATIEINTVFLL

Radius of gyration: 13.96 Å; chains: 1; bounding box: 33×22×40 Å